Protein AF-A0A2R6M6I1-F1 (afdb_monomer)

Solvent-accessible surface area (backbone atoms only — not comparable to full-atom values): 5700 Å² total; per-residue (Å²): 94,72,64,54,72,64,46,39,60,55,47,36,53,50,11,50,49,34,27,74,42,29,86,87,42,96,62,12,61,67,60,11,46,52,44,36,51,47,39,56,52,52,46,23,74,56,74,35,56,68,75,40,37,77,77,60,31,71,66,59,51,52,49,52,53,51,50,54,50,51,53,54,51,48,54,53,47,68,64,45,50,59,56,52,54,56,51,52,51,51,41,56,74,71,63,65,69,92,80,88,82,131

Structure (mmCIF, N/CA/C/O backbone):
data_AF-A0A2R6M6I1-F1
#
_entry.id   AF-A0A2R6M6I1-F1
#
loop_
_atom_site.group_PDB
_atom_site.id
_atom_site.type_symbol
_atom_site.label_atom_id
_atom_site.label_alt_id
_atom_site.label_comp_id
_atom_site.label_asym_id
_atom_site.label_entity_id
_atom_site.label_seq_id
_atom_site.pdbx_PDB_ins_code
_atom_site.Cartn_x
_atom_site.Cartn_y
_atom_site.Cartn_z
_atom_site.occupancy
_atom_site.B_iso_or_equiv
_atom_site.auth_seq_id
_atom_site.auth_comp_id
_atom_site.auth_asym_id
_atom_site.auth_atom_id
_atom_site.pdbx_PDB_model_num
ATOM 1 N N . MET A 1 1 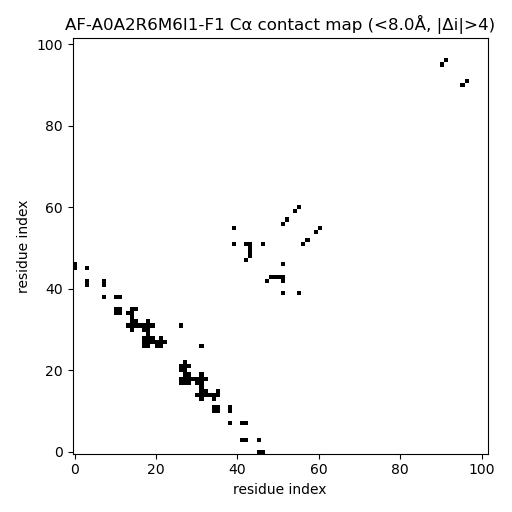? -18.982 -1.503 18.712 1.00 72.50 1 MET A N 1
ATOM 2 C CA . MET A 1 1 ? -17.939 -2.550 18.584 1.00 72.50 1 MET A CA 1
ATOM 3 C C . MET A 1 1 ? -18.396 -3.779 17.793 1.00 72.50 1 MET A C 1
ATOM 5 O O . MET A 1 1 ? -17.727 -4.115 16.825 1.00 72.50 1 MET A O 1
ATOM 9 N N . ALA A 1 2 ? -19.518 -4.434 18.130 1.00 88.50 2 ALA A N 1
ATOM 10 C CA . ALA A 1 2 ? -19.983 -5.633 17.407 1.00 88.50 2 ALA A CA 1
ATOM 11 C C . ALA A 1 2 ? -20.233 -5.395 15.903 1.00 88.50 2 ALA A C 1
ATOM 13 O O . ALA A 1 2 ? -19.784 -6.183 15.079 1.00 88.50 2 ALA A O 1
ATOM 14 N N . THR A 1 3 ? -20.847 -4.264 15.538 1.00 94.12 3 THR A N 1
ATOM 15 C CA . THR A 1 3 ? -21.104 -3.897 14.135 1.00 94.12 3 THR A CA 1
ATOM 16 C C . THR A 1 3 ? -19.831 -3.845 13.296 1.00 94.12 3 THR A C 1
ATOM 18 O O . THR A 1 3 ? -19.795 -4.418 12.217 1.00 94.12 3 THR A O 1
ATOM 21 N N . VAL A 1 4 ? -18.761 -3.218 13.797 1.00 95.69 4 VAL A N 1
ATOM 22 C CA . VAL A 1 4 ? -17.500 -3.096 13.045 1.00 95.69 4 VAL A CA 1
ATOM 23 C C . VAL A 1 4 ? -16.832 -4.454 12.855 1.00 95.69 4 VAL A C 1
ATOM 25 O O . VAL A 1 4 ? -16.355 -4.726 11.763 1.00 95.69 4 VAL A O 1
ATOM 28 N N . ARG A 1 5 ? -16.876 -5.347 13.854 1.00 93.69 5 ARG A N 1
ATOM 29 C CA . ARG A 1 5 ? -16.381 -6.731 13.708 1.00 93.69 5 ARG A CA 1
ATOM 30 C C . ARG A 1 5 ? -17.067 -7.493 12.578 1.00 93.69 5 ARG A C 1
ATOM 32 O O . ARG A 1 5 ? -16.420 -8.306 11.930 1.00 93.69 5 ARG A O 1
ATOM 39 N N . VAL A 1 6 ? -18.354 -7.236 12.359 1.00 96.44 6 VAL A N 1
ATOM 40 C CA . VAL A 1 6 ? -19.119 -7.881 11.288 1.00 96.44 6 VAL A CA 1
ATOM 41 C C . VAL A 1 6 ? -18.885 -7.183 9.953 1.00 96.44 6 VAL A C 1
ATOM 43 O O . VAL A 1 6 ? -18.639 -7.855 8.967 1.00 96.44 6 VAL A O 1
ATOM 46 N N . VAL A 1 7 ? -18.929 -5.850 9.909 1.00 97.38 7 VAL A N 1
ATOM 47 C CA . VAL A 1 7 ? -18.906 -5.067 8.661 1.00 97.38 7 VAL A CA 1
ATOM 48 C C . VAL A 1 7 ? -17.502 -4.936 8.063 1.00 97.38 7 VAL A C 1
ATOM 50 O O . VAL A 1 7 ? -17.357 -5.027 6.846 1.00 97.38 7 VAL A O 1
ATOM 53 N N . ALA A 1 8 ? -16.467 -4.763 8.889 1.00 97.25 8 ALA A N 1
ATOM 54 C CA . ALA A 1 8 ? -15.081 -4.590 8.445 1.00 97.25 8 ALA A CA 1
ATOM 55 C C . ALA A 1 8 ? -14.598 -5.650 7.434 1.00 97.25 8 ALA A C 1
ATOM 57 O O . ALA A 1 8 ? -14.069 -5.243 6.399 1.00 97.25 8 ALA A O 1
ATOM 58 N N . PRO A 1 9 ? -14.787 -6.970 7.649 1.00 97.12 9 PRO A N 1
ATOM 59 C CA . PRO A 1 9 ? -14.364 -7.966 6.667 1.00 97.12 9 PRO A CA 1
ATOM 60 C C . PRO A 1 9 ? -15.098 -7.825 5.326 1.00 97.12 9 PRO A C 1
ATOM 62 O O . PRO A 1 9 ? -14.459 -7.944 4.286 1.00 97.12 9 PRO A O 1
ATOM 65 N N . PHE A 1 10 ? -16.395 -7.489 5.315 1.00 98.06 10 PHE A N 1
ATOM 66 C CA . PHE A 1 10 ? -17.124 -7.261 4.060 1.00 98.06 10 PHE A CA 1
ATOM 67 C C . PHE A 1 10 ? -16.613 -6.027 3.316 1.00 98.06 10 PHE A C 1
ATOM 69 O O . PHE A 1 10 ? -16.410 -6.092 2.106 1.00 98.06 10 PHE A O 1
ATOM 76 N N . VAL A 1 11 ? -16.364 -4.920 4.025 1.00 98.25 11 VAL A N 1
ATOM 77 C CA . VAL A 1 11 ? -15.796 -3.705 3.416 1.00 98.25 11 VAL A 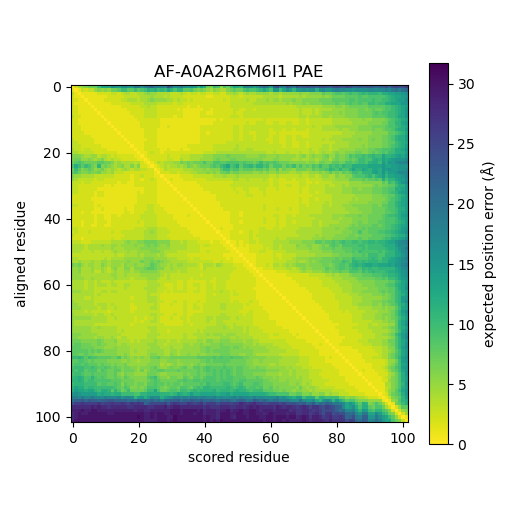CA 1
ATOM 78 C C . VAL A 1 11 ? -14.393 -3.979 2.881 1.00 98.25 11 VAL A C 1
ATOM 80 O O . VAL A 1 11 ? -14.073 -3.555 1.774 1.00 98.25 11 VAL A O 1
ATOM 83 N N . PHE A 1 12 ? -13.577 -4.733 3.620 1.00 98.25 12 PHE A N 1
ATOM 84 C CA . PHE A 1 12 ? -12.237 -5.121 3.190 1.00 98.25 12 PHE A CA 1
ATOM 85 C C . PHE A 1 12 ? -12.279 -5.950 1.902 1.00 98.25 12 PHE A C 1
ATOM 87 O O . PHE A 1 12 ? -11.631 -5.595 0.919 1.00 98.25 12 PHE A O 1
ATOM 94 N N . THR A 1 13 ? -13.087 -7.014 1.865 1.00 97.94 13 THR A N 1
ATOM 95 C CA . THR A 1 13 ? -13.223 -7.863 0.675 1.00 97.94 13 THR A CA 1
ATOM 96 C C . THR A 1 13 ? -13.822 -7.100 -0.505 1.00 97.94 13 THR A C 1
ATOM 98 O O . THR A 1 13 ? -13.365 -7.275 -1.632 1.00 97.94 13 THR A O 1
ATOM 101 N N . PHE A 1 14 ? -14.790 -6.211 -0.269 1.00 97.31 14 PHE A N 1
ATOM 102 C CA . PHE A 1 14 ? -15.334 -5.343 -1.312 1.00 97.31 14 PHE A CA 1
ATOM 103 C C . PHE A 1 14 ? -14.274 -4.377 -1.864 1.00 97.31 14 PHE A C 1
ATOM 105 O O . PHE A 1 14 ? -14.154 -4.220 -3.077 1.00 97.31 14 PHE A O 1
ATOM 112 N N . GLY A 1 15 ? -13.448 -3.785 -0.998 1.00 97.88 15 GLY A N 1
ATOM 113 C CA . GLY A 1 15 ? -12.323 -2.945 -1.409 1.00 97.88 15 GLY A CA 1
ATOM 114 C C . GLY A 1 15 ? -11.310 -3.705 -2.267 1.00 97.88 15 GLY A C 1
ATOM 115 O O . GLY A 1 15 ? -10.888 -3.194 -3.304 1.00 97.88 15 GLY A O 1
ATOM 116 N N . LEU A 1 16 ? -10.984 -4.949 -1.898 1.00 97.62 16 LEU A N 1
ATOM 117 C CA . LEU A 1 16 ? -10.135 -5.827 -2.712 1.00 97.62 16 LEU A CA 1
ATOM 118 C C . LEU A 1 16 ? -10.781 -6.191 -4.055 1.00 97.62 16 LEU A C 1
ATOM 120 O O . LEU A 1 16 ? -10.098 -6.205 -5.077 1.00 97.62 16 LEU A O 1
ATOM 124 N N . PHE A 1 17 ? -12.091 -6.446 -4.082 1.00 96.75 17 PHE A N 1
ATOM 125 C CA . PHE A 1 17 ? -12.819 -6.697 -5.325 1.00 96.75 17 PHE A CA 1
ATOM 126 C C . PHE A 1 17 ? -12.697 -5.508 -6.289 1.00 96.75 17 PHE A C 1
ATOM 128 O O . PHE A 1 17 ? -12.264 -5.697 -7.425 1.00 96.75 17 PHE A O 1
ATOM 135 N N . ILE A 1 18 ? -12.987 -4.289 -5.816 1.00 97.62 18 ILE A N 1
ATOM 136 C CA . ILE A 1 18 ? -12.862 -3.048 -6.601 1.00 97.62 18 ILE A CA 1
ATOM 137 C C . ILE A 1 18 ? -11.411 -2.792 -7.028 1.00 97.62 18 ILE A C 1
ATOM 139 O O . ILE A 1 18 ? -11.167 -2.322 -8.140 1.00 97.62 18 ILE A O 1
ATOM 143 N N . MET A 1 19 ? -10.444 -3.108 -6.161 1.00 96.69 19 MET A N 1
ATOM 144 C CA . MET A 1 19 ? -9.017 -2.971 -6.453 1.00 96.69 19 MET A CA 1
ATOM 145 C C . MET A 1 19 ? -8.592 -3.850 -7.634 1.00 96.69 19 MET A C 1
ATOM 147 O O . MET A 1 19 ? -7.926 -3.355 -8.542 1.00 96.69 19 MET A O 1
ATOM 151 N N . PHE A 1 20 ? -8.983 -5.128 -7.635 1.00 95.81 20 PHE A N 1
ATOM 152 C CA . PHE A 1 20 ? -8.521 -6.101 -8.628 1.00 95.81 20 PHE A CA 1
ATOM 153 C C . PHE A 1 20 ? -9.374 -6.172 -9.904 1.00 95.81 20 PHE A C 1
ATOM 155 O O . PHE A 1 20 ? -8.871 -6.640 -10.918 1.00 95.81 20 PHE A O 1
ATOM 162 N N . HIS A 1 21 ? -10.611 -5.661 -9.903 1.00 95.81 21 HIS A N 1
ATOM 163 C CA . HIS A 1 21 ? -11.498 -5.650 -11.084 1.00 95.81 21 HIS A CA 1
ATOM 164 C C . HIS A 1 21 ? -11.568 -4.289 -11.797 1.00 95.81 21 HIS A C 1
ATOM 166 O O . HIS A 1 21 ? -12.481 -4.036 -12.584 1.00 95.81 21 HIS A O 1
ATOM 172 N N . GLY A 1 22 ? -10.607 -3.395 -11.549 1.00 93.38 22 GLY A N 1
ATOM 173 C CA . GLY A 1 22 ? -10.576 -2.067 -12.174 1.00 93.38 22 GLY A CA 1
ATOM 174 C C . GLY A 1 22 ? -10.278 -2.051 -13.678 1.00 93.38 22 GLY A C 1
ATOM 175 O O . GLY A 1 22 ? -10.417 -1.003 -14.297 1.00 93.38 22 GLY A O 1
ATOM 176 N N . ALA A 1 23 ? -9.852 -3.173 -14.268 1.00 93.19 23 ALA A N 1
ATOM 177 C CA . ALA A 1 23 ? -9.643 -3.283 -15.714 1.00 93.19 23 ALA A CA 1
ATOM 178 C C . ALA A 1 23 ? -10.959 -3.501 -16.483 1.00 93.19 23 ALA A C 1
ATOM 180 O O . ALA A 1 23 ? -11.120 -2.980 -17.583 1.00 93.19 23 ALA A O 1
ATOM 181 N N . ASP A 1 24 ? -11.905 -4.225 -15.877 1.00 91.44 24 ASP A N 1
ATOM 182 C CA . ASP A 1 24 ? -13.173 -4.627 -16.501 1.00 91.44 24 ASP A CA 1
ATOM 183 C C . ASP A 1 24 ? -14.378 -3.812 -15.992 1.00 91.44 24 ASP A C 1
ATOM 185 O O . ASP A 1 24 ? -15.502 -3.979 -16.464 1.00 91.44 24 ASP A O 1
ATOM 189 N N . SER A 1 25 ? -14.174 -2.935 -15.002 1.00 89.94 25 SER A N 1
ATOM 190 C CA . SER A 1 25 ? -15.232 -2.144 -14.365 1.00 89.94 25 SER A CA 1
ATOM 191 C C . SER A 1 25 ? -14.722 -0.792 -13.859 1.00 89.94 25 SER A C 1
ATOM 193 O O . SER A 1 25 ? -13.520 -0.553 -13.762 1.00 89.94 25 SER A O 1
ATOM 195 N N . SER A 1 26 ? -15.640 0.111 -13.505 1.00 89.25 26 SER A N 1
ATOM 196 C CA . SER A 1 26 ? -15.285 1.360 -12.825 1.00 89.25 26 SER A CA 1
ATOM 197 C C . SER A 1 26 ? -14.678 1.059 -11.452 1.00 89.25 26 SER A C 1
ATOM 199 O O . SER A 1 26 ? -15.351 0.476 -10.600 1.00 89.25 26 SER A O 1
ATOM 201 N N . GLY A 1 27 ? -13.433 1.470 -11.218 1.00 93.81 27 GLY A N 1
ATOM 202 C CA . GLY A 1 27 ? -12.744 1.159 -9.970 1.00 93.81 27 GLY A CA 1
ATOM 203 C C . GLY A 1 27 ? -11.229 1.261 -10.082 1.00 93.81 27 GLY A C 1
ATOM 204 O O . GLY A 1 27 ? -10.693 2.198 -10.674 1.00 93.81 27 GLY A O 1
ATOM 205 N N . GLY A 1 28 ? -10.543 0.277 -9.497 1.00 95.56 28 GLY A N 1
ATOM 206 C CA . GLY A 1 28 ? -9.097 0.103 -9.586 1.00 95.56 28 GLY A CA 1
ATOM 207 C C . GLY A 1 28 ? -8.348 0.385 -8.290 1.00 95.56 28 GLY A C 1
ATOM 208 O O . GLY A 1 28 ? -8.930 0.571 -7.217 1.00 95.56 28 GLY A O 1
ATOM 209 N N . GLY A 1 29 ? -7.019 0.409 -8.409 1.00 94.44 29 GLY A N 1
ATOM 210 C CA . GLY A 1 29 ? -6.094 0.431 -7.276 1.00 94.44 29 GLY A CA 1
ATOM 211 C C . GLY A 1 29 ? -6.317 1.579 -6.294 1.00 94.44 29 GLY A C 1
ATOM 212 O O . GLY A 1 29 ? -6.303 1.359 -5.086 1.00 94.44 29 GLY A O 1
ATOM 213 N N . PHE A 1 30 ? -6.583 2.789 -6.795 1.00 95.00 30 PHE A N 1
ATOM 214 C CA . PHE A 1 30 ? -6.801 3.956 -5.938 1.00 95.00 30 PHE A CA 1
ATOM 215 C C . PHE A 1 30 ? -8.105 3.851 -5.135 1.00 95.00 30 PHE A C 1
ATOM 217 O O . PHE A 1 30 ? -8.077 3.899 -3.909 1.00 95.00 30 PHE A O 1
ATOM 224 N N . GLN A 1 31 ? -9.247 3.663 -5.805 1.00 96.56 31 GLN A N 1
ATOM 225 C CA . GLN A 1 31 ? -10.552 3.610 -5.136 1.00 96.56 31 GLN A CA 1
ATOM 226 C C . GLN A 1 31 ? -10.659 2.403 -4.195 1.00 96.56 31 GLN A C 1
ATOM 228 O O . GLN A 1 31 ? -11.054 2.559 -3.040 1.00 96.56 31 GLN A O 1
ATOM 233 N N . GLY A 1 32 ? -10.239 1.218 -4.652 1.00 97.19 32 GLY A N 1
ATOM 234 C CA . GLY A 1 32 ? -10.196 0.018 -3.817 1.00 97.19 32 GLY A CA 1
ATOM 235 C C . GLY A 1 32 ? -9.247 0.174 -2.627 1.00 97.19 32 GLY A C 1
ATOM 236 O O . GLY A 1 32 ? -9.588 -0.212 -1.510 1.00 97.19 32 GLY A O 1
ATOM 237 N N . GLY A 1 33 ? -8.095 0.822 -2.830 1.00 96.31 33 GLY A N 1
ATOM 238 C CA . GLY A 1 33 ? -7.135 1.132 -1.769 1.00 96.31 33 GLY A CA 1
ATOM 239 C C . GLY A 1 33 ? -7.697 2.072 -0.704 1.00 96.31 33 GLY A C 1
ATOM 240 O O . GLY A 1 33 ? -7.515 1.817 0.484 1.00 96.31 33 GLY A O 1
ATOM 241 N N . VAL A 1 34 ? -8.443 3.109 -1.103 1.00 97.50 34 VAL A N 1
ATOM 242 C CA . VAL A 1 34 ? -9.143 3.998 -0.160 1.00 97.50 34 VAL A CA 1
ATOM 243 C C . VAL A 1 34 ? -10.162 3.211 0.665 1.00 97.50 34 VAL A C 1
ATOM 245 O O . VAL A 1 34 ? -10.176 3.344 1.887 1.00 97.50 34 VAL A O 1
ATOM 248 N N . ILE A 1 35 ? -10.967 2.343 0.039 1.00 97.94 35 ILE A N 1
ATOM 249 C CA . ILE A 1 35 ? -11.942 1.499 0.751 1.00 97.94 35 ILE A CA 1
ATOM 250 C C . ILE A 1 35 ? -11.234 0.589 1.763 1.00 97.94 35 ILE A C 1
ATOM 252 O O . ILE A 1 35 ? -11.620 0.560 2.930 1.00 97.94 35 ILE A O 1
ATOM 256 N N . VAL A 1 36 ? -10.162 -0.097 1.362 1.00 97.25 36 VAL A N 1
ATOM 257 C CA . VAL A 1 36 ? -9.360 -0.926 2.276 1.00 97.25 36 VAL A CA 1
ATOM 258 C C . VAL A 1 36 ? -8.787 -0.087 3.426 1.00 97.25 36 VAL A C 1
ATOM 260 O O . VAL A 1 36 ? -8.882 -0.488 4.584 1.00 97.25 36 VAL A O 1
ATOM 263 N N . GLY A 1 37 ? -8.271 1.112 3.144 1.00 96.12 37 GLY A N 1
ATOM 264 C CA . GLY A 1 37 ? -7.762 2.036 4.161 1.00 96.12 37 GLY A CA 1
ATOM 265 C C . GLY A 1 37 ? -8.823 2.464 5.180 1.00 96.12 37 GLY A C 1
ATOM 266 O O . GLY A 1 37 ? -8.528 2.584 6.370 1.00 96.12 37 GLY A O 1
ATOM 267 N N . THR A 1 38 ? -10.084 2.617 4.759 1.00 97.06 38 THR A N 1
ATOM 268 C CA . THR A 1 38 ? -11.179 2.953 5.686 1.00 97.06 38 THR A CA 1
ATOM 269 C C . THR A 1 38 ? -11.413 1.872 6.739 1.00 97.06 38 THR A C 1
ATOM 271 O O . THR A 1 38 ? -11.844 2.199 7.840 1.00 97.06 38 THR A O 1
ATOM 274 N N . VAL A 1 39 ? -11.071 0.607 6.466 1.00 96.88 39 VAL A N 1
ATOM 275 C CA . VAL A 1 39 ? -11.176 -0.481 7.452 1.00 96.88 39 VAL A CA 1
ATOM 276 C C . VAL A 1 39 ? -10.231 -0.239 8.629 1.00 96.88 39 VAL A C 1
ATOM 278 O O . VAL A 1 39 ? -10.635 -0.420 9.775 1.00 96.88 39 VAL A O 1
ATOM 281 N N . ILE A 1 40 ? -9.017 0.259 8.373 1.00 94.75 40 ILE A N 1
ATOM 282 C CA . ILE A 1 40 ? -8.061 0.638 9.427 1.00 94.75 40 ILE A CA 1
ATOM 283 C C . ILE A 1 40 ? -8.650 1.765 10.288 1.00 94.75 40 ILE A C 1
ATOM 285 O O . ILE A 1 40 ? -8.605 1.697 11.516 1.00 94.75 40 ILE A O 1
ATOM 289 N N . LEU A 1 41 ? -9.284 2.763 9.661 1.00 94.88 41 LEU A N 1
ATOM 290 C CA . LEU A 1 41 ? -9.958 3.850 10.380 1.00 94.88 41 LEU A CA 1
ATOM 291 C C . LEU A 1 41 ? -11.145 3.346 11.212 1.00 94.88 41 LEU A C 1
ATOM 293 O O . LEU A 1 41 ? -11.295 3.743 12.366 1.00 94.88 41 LEU A O 1
ATOM 297 N N . MET A 1 42 ? -11.969 2.447 10.663 1.00 95.50 42 MET A N 1
ATOM 298 C CA . MET A 1 42 ? -13.084 1.837 11.394 1.00 95.50 42 MET A CA 1
ATOM 299 C C . MET A 1 42 ? -12.594 1.080 12.627 1.00 95.50 42 MET A C 1
ATOM 301 O O . MET A 1 42 ? -13.195 1.209 13.692 1.00 95.50 42 MET A O 1
ATOM 305 N N . LEU A 1 43 ? -11.506 0.313 12.501 1.00 94.62 43 LEU A N 1
ATOM 306 C CA . LEU A 1 43 ? -10.907 -0.410 13.622 1.00 94.62 43 LEU A CA 1
ATOM 307 C C . LEU A 1 43 ? -10.347 0.555 14.675 1.00 94.62 43 LEU A C 1
ATOM 309 O O . L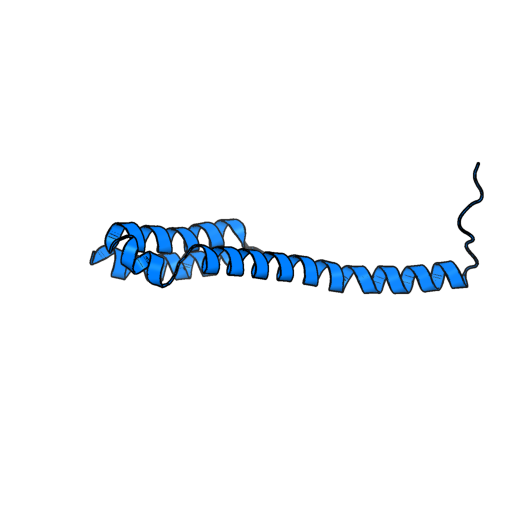EU A 1 43 ? -10.646 0.380 15.856 1.00 94.62 43 LEU A O 1
ATOM 313 N N . GLY A 1 44 ? -9.652 1.617 14.256 1.00 94.88 44 GLY A N 1
ATOM 314 C CA . GLY A 1 44 ? -9.126 2.650 15.154 1.00 94.88 44 GLY A CA 1
ATOM 315 C C . GLY A 1 44 ? -10.208 3.381 15.945 1.00 94.88 44 GLY A C 1
ATOM 316 O O . GLY A 1 44 ? -10.085 3.550 17.157 1.00 94.88 44 GLY A O 1
ATOM 317 N N . ILE A 1 45 ? -11.305 3.762 15.289 1.00 95.12 45 ILE A N 1
ATOM 318 C CA . ILE A 1 45 ? -12.437 4.432 15.945 1.00 95.12 45 ILE A CA 1
ATOM 319 C C . ILE A 1 45 ? -13.202 3.458 16.852 1.00 95.12 45 ILE A C 1
ATOM 321 O O . ILE A 1 45 ? -13.666 3.843 17.924 1.00 95.12 45 ILE A O 1
ATOM 325 N N . ALA A 1 46 ? -13.354 2.196 16.442 1.00 95.75 46 ALA A N 1
ATOM 326 C CA . ALA A 1 46 ? -14.177 1.235 17.168 1.00 95.75 46 ALA A CA 1
ATOM 327 C C . ALA A 1 46 ? -13.469 0.553 18.338 1.00 95.75 46 ALA A C 1
ATOM 329 O O . ALA A 1 46 ? -14.159 0.195 19.288 1.00 95.75 46 ALA A O 1
ATOM 330 N N . PHE A 1 47 ? -12.155 0.332 18.259 1.00 94.00 47 PHE A N 1
ATOM 331 C CA . PHE A 1 47 ? -11.376 -0.449 19.230 1.00 94.00 47 PHE A CA 1
ATOM 332 C C . PHE A 1 47 ? -10.214 0.327 19.863 1.00 94.00 47 PHE A C 1
ATOM 334 O O . PHE A 1 47 ? -9.595 -0.181 20.794 1.00 94.00 47 PHE A O 1
ATOM 341 N N . GLY A 1 48 ? -9.956 1.557 19.415 1.00 93.75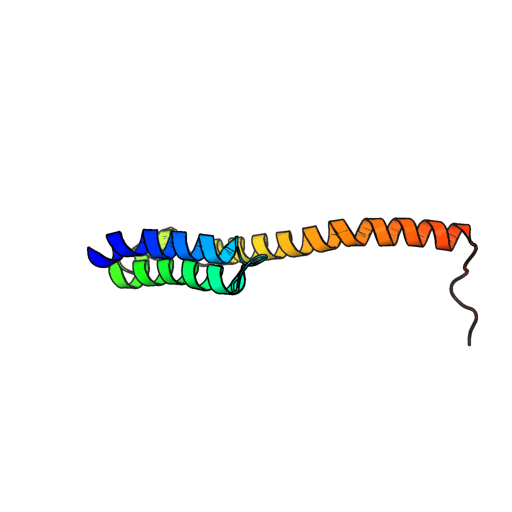 48 GLY A N 1
ATOM 342 C CA . GLY A 1 48 ? -8.907 2.422 19.944 1.00 93.75 48 GLY A CA 1
ATOM 343 C C . GLY A 1 48 ? -7.712 2.569 19.002 1.00 93.75 48 GLY A C 1
ATOM 344 O O . GLY A 1 48 ? -7.394 1.690 18.193 1.00 93.75 48 GLY A O 1
ATOM 345 N N . ILE A 1 49 ? -7.037 3.712 19.129 1.00 92.75 49 ILE A N 1
ATOM 346 C CA . ILE A 1 49 ? -5.924 4.109 18.261 1.00 92.75 49 ILE A CA 1
ATOM 347 C C . ILE A 1 49 ? -4.644 3.351 18.625 1.00 92.75 49 ILE A C 1
ATOM 349 O O . ILE A 1 49 ? -4.007 2.823 17.719 1.00 92.75 49 ILE A O 1
ATOM 353 N N . GLU A 1 50 ? -4.294 3.236 19.911 1.00 93.75 50 GLU A N 1
ATOM 354 C CA . GLU A 1 50 ? -3.119 2.474 20.370 1.00 93.75 50 GLU A CA 1
ATOM 355 C C . GLU A 1 50 ? -3.097 1.031 19.837 1.00 93.75 50 GLU A C 1
ATOM 357 O O . GLU A 1 50 ? -2.156 0.705 19.113 1.00 93.75 50 GLU A O 1
ATOM 362 N N . PRO A 1 51 ? -4.143 0.200 20.044 1.00 91.88 51 PRO A N 1
ATOM 363 C CA . PRO A 1 51 ? -4.163 -1.165 19.510 1.00 91.88 51 PRO A CA 1
ATOM 364 C C . PRO A 1 51 ? -4.087 -1.229 17.981 1.00 91.88 51 PRO A C 1
ATOM 366 O O . PRO A 1 51 ? -3.633 -2.217 17.415 1.00 91.88 51 PRO A O 1
ATOM 369 N N . THR A 1 52 ? -4.552 -0.188 17.284 1.00 93.38 52 THR A N 1
ATOM 370 C CA . THR A 1 52 ? -4.460 -0.108 15.818 1.00 93.38 52 THR A CA 1
ATOM 371 C C . THR A 1 52 ? -3.041 0.240 15.371 1.00 93.38 52 THR A C 1
ATOM 373 O O . THR A 1 52 ? -2.542 -0.303 14.390 1.00 93.38 52 THR A O 1
ATOM 376 N N . ARG A 1 53 ? -2.358 1.115 16.114 1.00 93.50 53 ARG A N 1
ATOM 377 C CA . ARG A 1 53 ? -0.977 1.529 15.844 1.00 93.50 53 ARG A CA 1
ATOM 378 C C . ARG A 1 53 ? 0.056 0.451 16.131 1.00 93.50 53 ARG A C 1
ATOM 380 O O . ARG A 1 53 ? 1.128 0.523 15.550 1.00 93.50 53 ARG A O 1
ATOM 387 N N . GLU A 1 54 ? -0.247 -0.532 16.973 1.00 94.38 54 GLU A N 1
ATOM 388 C CA . GLU A 1 54 ? 0.659 -1.660 17.229 1.00 94.38 54 GLU A CA 1
ATOM 389 C C . GLU A 1 54 ? 0.988 -2.464 15.960 1.00 94.38 54 GLU A C 1
ATOM 391 O O . GLU A 1 54 ? 2.074 -3.026 15.862 1.00 94.38 54 GLU A O 1
ATOM 396 N N . TRP A 1 55 ? 0.079 -2.500 14.979 1.00 87.19 55 TRP A N 1
ATOM 397 C CA . TRP A 1 55 ? 0.275 -3.210 13.707 1.00 87.19 55 TRP A CA 1
ATOM 398 C C . TRP A 1 55 ? 0.214 -2.305 12.467 1.00 87.19 55 TRP A C 1
ATOM 400 O O . TRP A 1 55 ? 0.701 -2.695 11.409 1.00 87.19 55 TRP A O 1
ATOM 410 N N . ALA A 1 56 ? -0.364 -1.105 12.574 1.00 92.06 56 ALA A N 1
ATOM 411 C CA . ALA A 1 56 ? -0.393 -0.088 11.520 1.00 92.06 56 ALA A CA 1
ATOM 412 C C . ALA A 1 56 ? 0.425 1.153 11.917 1.00 92.06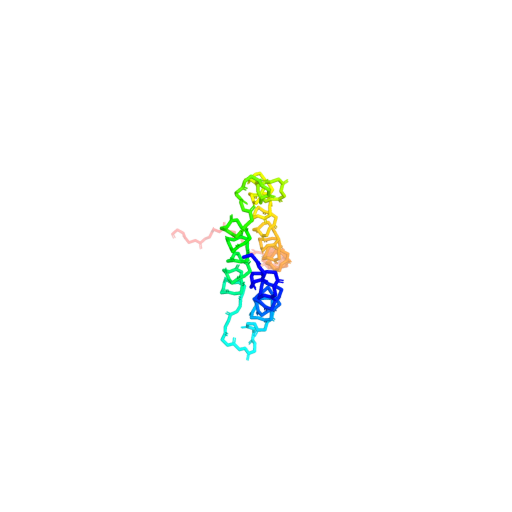 56 ALA A C 1
ATOM 414 O O . ALA A 1 56 ? -0.048 2.291 11.824 1.00 92.06 56 ALA A O 1
ATOM 415 N N . ASP A 1 57 ? 1.646 0.940 12.409 1.00 95.00 57 ASP A N 1
ATOM 416 C CA . ASP A 1 57 ? 2.534 2.033 12.782 1.00 95.00 57 ASP A CA 1
ATOM 417 C C . ASP A 1 57 ? 3.008 2.824 11.540 1.00 95.00 57 ASP A C 1
ATOM 419 O O . ASP A 1 57 ? 3.029 2.301 10.418 1.00 95.00 57 ASP A O 1
ATOM 423 N N . PRO A 1 58 ? 3.414 4.095 11.707 1.00 94.38 58 PRO A N 1
ATOM 424 C CA . PRO A 1 58 ? 3.808 4.939 10.584 1.00 94.38 58 PRO A CA 1
ATOM 425 C C . PRO A 1 58 ? 4.957 4.376 9.742 1.00 94.38 58 PRO A C 1
ATOM 427 O O . PRO A 1 58 ? 4.945 4.554 8.525 1.00 94.38 58 PRO A O 1
ATOM 430 N N . ALA A 1 59 ? 5.939 3.705 10.350 1.00 96.12 59 ALA A N 1
ATOM 431 C CA . ALA A 1 59 ? 7.077 3.160 9.618 1.00 96.12 59 ALA A CA 1
ATOM 432 C C . ALA A 1 59 ? 6.643 1.982 8.740 1.00 96.12 59 ALA A C 1
ATOM 434 O O . ALA A 1 59 ? 7.034 1.926 7.573 1.00 96.12 59 ALA A O 1
ATOM 435 N N . THR A 1 60 ? 5.772 1.106 9.248 1.00 95.25 60 THR A N 1
ATOM 436 C CA . THR A 1 60 ? 5.172 0.025 8.451 1.00 95.25 60 THR A CA 1
ATOM 437 C C . THR A 1 60 ? 4.375 0.581 7.272 1.00 95.25 60 THR A C 1
ATOM 439 O O . THR A 1 60 ? 4.574 0.149 6.135 1.00 95.25 60 THR A O 1
ATOM 442 N N . ILE A 1 61 ? 3.523 1.586 7.498 1.00 94.75 61 ILE A N 1
ATOM 443 C CA . ILE A 1 61 ? 2.721 2.195 6.425 1.00 94.75 61 ILE A CA 1
ATOM 444 C C . ILE A 1 61 ? 3.613 2.860 5.369 1.00 94.75 61 ILE A C 1
ATOM 446 O O . ILE A 1 61 ? 3.414 2.641 4.174 1.00 94.75 61 ILE A O 1
ATOM 450 N N . VAL A 1 62 ? 4.626 3.627 5.782 1.00 96.62 62 VAL A N 1
ATOM 451 C CA . VAL A 1 62 ? 5.591 4.247 4.858 1.00 96.62 62 VAL A CA 1
ATOM 452 C C . VAL A 1 62 ? 6.366 3.183 4.080 1.00 96.62 62 VAL A C 1
ATOM 454 O O . VAL A 1 62 ? 6.545 3.324 2.870 1.00 96.62 62 VAL A O 1
ATOM 457 N N . GLY A 1 63 ? 6.770 2.094 4.737 1.00 97.56 63 GLY A N 1
ATOM 458 C CA . GLY A 1 63 ? 7.415 0.951 4.095 1.00 97.56 63 GLY A CA 1
ATOM 459 C C . GLY A 1 63 ? 6.540 0.315 3.013 1.00 97.56 63 GLY A C 1
ATOM 460 O O . GLY A 1 63 ? 7.015 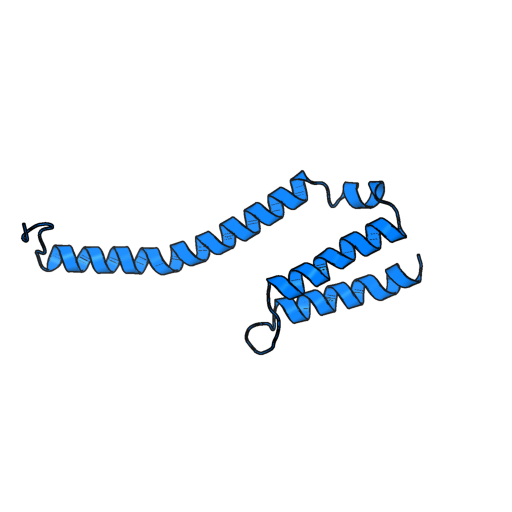0.085 1.902 1.00 97.56 63 GLY A O 1
ATOM 461 N N . LEU A 1 64 ? 5.250 0.100 3.292 1.00 95.81 64 LEU A N 1
ATOM 462 C CA . LEU A 1 64 ? 4.288 -0.439 2.322 1.00 95.81 64 LEU A CA 1
ATOM 463 C C . LEU A 1 64 ? 4.070 0.502 1.130 1.00 95.81 64 LEU A C 1
ATOM 465 O O . LEU A 1 64 ? 4.035 0.043 -0.012 1.00 95.81 64 LEU A O 1
ATOM 469 N N . VAL A 1 65 ? 3.971 1.813 1.371 1.00 96.25 65 VAL A N 1
ATOM 470 C CA . VAL A 1 65 ? 3.867 2.823 0.302 1.00 96.25 65 VAL A CA 1
ATOM 471 C C . VAL A 1 65 ? 5.122 2.818 -0.570 1.00 96.25 65 VAL A C 1
ATOM 473 O O . VAL A 1 65 ? 5.024 2.804 -1.800 1.00 96.25 65 VAL A O 1
ATOM 476 N N . GLY A 1 66 ? 6.303 2.785 0.051 1.00 98.19 66 GLY A N 1
ATOM 477 C CA . GLY A 1 66 ? 7.581 2.688 -0.648 1.00 98.19 66 GLY A CA 1
ATOM 478 C C . GLY A 1 66 ? 7.682 1.419 -1.491 1.00 98.19 66 GLY A C 1
ATOM 479 O O . GLY A 1 66 ? 8.044 1.494 -2.662 1.00 98.19 66 GLY A O 1
ATOM 480 N N . LEU A 1 67 ? 7.290 0.269 -0.939 1.00 98.06 67 LEU A N 1
ATOM 481 C CA . LEU A 1 67 ? 7.292 -1.016 -1.639 1.00 98.06 67 LEU A CA 1
ATOM 482 C C . LEU A 1 67 ? 6.323 -1.028 -2.827 1.00 98.06 67 LEU A C 1
ATOM 484 O O . LEU A 1 67 ? 6.699 -1.462 -3.915 1.00 98.06 67 LEU A O 1
ATOM 488 N N . GLY A 1 68 ? 5.109 -0.500 -2.656 1.00 96.31 68 GLY A N 1
ATOM 489 C CA . GLY A 1 68 ? 4.144 -0.365 -3.749 1.00 96.31 68 GLY A CA 1
ATOM 490 C C . GLY A 1 68 ? 4.656 0.549 -4.866 1.00 96.31 68 GLY A C 1
ATOM 491 O O . GLY A 1 68 ? 4.558 0.213 -6.045 1.00 96.31 68 GLY A O 1
ATOM 492 N N . THR A 1 69 ? 5.280 1.669 -4.495 1.00 97.69 69 THR A N 1
ATOM 493 C CA . THR A 1 69 ? 5.863 2.630 -5.444 1.00 97.69 69 THR A CA 1
ATOM 494 C C . THR A 1 69 ? 7.039 2.017 -6.201 1.00 97.69 69 THR A C 1
ATOM 496 O O . THR A 1 69 ? 7.096 2.091 -7.427 1.00 97.69 69 THR A O 1
ATOM 499 N N . ALA A 1 70 ? 7.957 1.363 -5.486 1.00 98.31 70 ALA A N 1
ATOM 500 C CA . ALA A 1 70 ? 9.095 0.672 -6.078 1.00 98.31 70 ALA A CA 1
ATOM 501 C C . ALA A 1 70 ? 8.643 -0.455 -7.018 1.00 98.31 70 ALA A C 1
ATOM 503 O O . ALA A 1 70 ? 9.208 -0.603 -8.098 1.00 98.31 70 ALA A O 1
ATOM 504 N N . GLY A 1 71 ? 7.599 -1.205 -6.648 1.00 98.12 71 GLY A N 1
ATOM 505 C CA . GLY A 1 71 ? 6.983 -2.220 -7.503 1.00 98.12 71 GLY A CA 1
ATOM 506 C C . GLY A 1 71 ? 6.378 -1.638 -8.783 1.00 98.12 71 GLY A C 1
ATOM 507 O O . GLY A 1 71 ? 6.587 -2.175 -9.866 1.00 98.12 71 GLY A O 1
ATOM 508 N N . PHE A 1 72 ? 5.675 -0.507 -8.696 1.00 96.19 72 PHE A N 1
ATOM 509 C CA . PHE A 1 72 ? 5.127 0.158 -9.880 1.00 96.19 72 PHE A CA 1
ATOM 510 C C . PHE A 1 72 ? 6.233 0.651 -10.826 1.00 96.19 72 PHE A C 1
ATOM 512 O O . PHE A 1 72 ? 6.195 0.39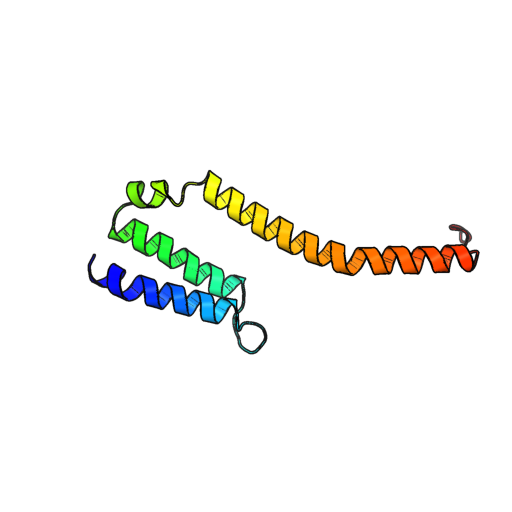4 -12.031 1.00 96.19 72 PHE A O 1
ATOM 519 N N . VAL A 1 73 ? 7.257 1.313 -10.277 1.00 98.00 73 VAL A N 1
ATOM 520 C CA . VAL A 1 73 ? 8.405 1.802 -11.054 1.00 98.00 73 VAL A CA 1
ATOM 521 C C . VAL A 1 73 ? 9.177 0.645 -11.683 1.00 98.00 73 VAL A C 1
ATOM 523 O O . VAL A 1 73 ? 9.559 0.738 -12.848 1.00 98.00 73 VAL A O 1
ATOM 526 N N . SER A 1 74 ? 9.386 -0.458 -10.958 1.00 98.06 74 SER A N 1
ATOM 527 C CA . SER A 1 74 ? 10.140 -1.602 -11.475 1.00 98.06 74 SER A CA 1
ATOM 528 C C . SER A 1 74 ? 9.450 -2.261 -12.668 1.00 98.06 74 SER A C 1
ATOM 530 O O . SER A 1 74 ? 10.134 -2.596 -13.632 1.00 98.06 74 SER A O 1
ATOM 532 N N . ILE A 1 75 ? 8.115 -2.366 -12.673 1.00 97.62 75 ILE A N 1
ATOM 533 C CA . ILE A 1 75 ? 7.349 -2.857 -13.831 1.00 97.62 75 ILE A CA 1
ATOM 534 C C . ILE A 1 75 ? 7.542 -1.930 -15.041 1.00 97.62 75 ILE A C 1
ATOM 536 O O . ILE A 1 75 ? 7.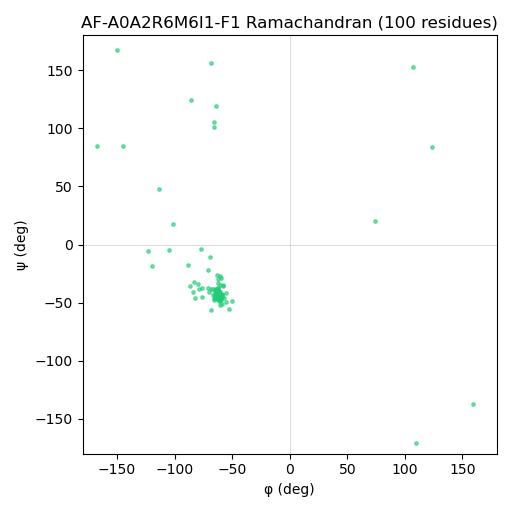791 -2.398 -16.156 1.00 97.62 75 ILE A O 1
ATOM 540 N N . GLY A 1 76 ? 7.482 -0.611 -14.836 1.00 97.19 76 GLY A N 1
ATOM 541 C CA . GLY A 1 76 ? 7.726 0.366 -15.902 1.00 97.19 76 GLY A CA 1
ATOM 542 C C . GLY A 1 76 ? 9.144 0.270 -16.472 1.00 97.19 76 GLY A C 1
ATOM 543 O O . GLY A 1 76 ? 9.335 0.203 -17.683 1.00 97.19 76 GLY A O 1
ATOM 544 N N . VAL A 1 77 ? 10.154 0.179 -15.606 1.00 97.69 77 VAL A N 1
ATOM 545 C CA . VAL A 1 77 ? 11.554 0.022 -16.026 1.00 97.69 77 VAL A CA 1
ATOM 546 C C . VAL A 1 77 ? 11.766 -1.305 -16.758 1.00 97.69 77 VAL A C 1
ATOM 548 O O . VAL A 1 77 ? 12.386 -1.316 -17.819 1.00 97.69 77 VAL A O 1
ATOM 551 N N . ALA A 1 78 ? 11.226 -2.410 -16.240 1.00 97.81 78 ALA A N 1
ATOM 552 C CA . ALA A 1 78 ? 11.372 -3.737 -16.835 1.00 97.81 78 ALA A CA 1
ATOM 553 C C . ALA A 1 78 ? 10.753 -3.834 -18.239 1.00 97.81 78 ALA A C 1
ATOM 555 O O . ALA A 1 78 ? 11.244 -4.595 -19.069 1.00 97.81 78 ALA A O 1
ATOM 556 N N . THR A 1 79 ? 9.704 -3.056 -18.518 1.00 96.81 79 THR A N 1
ATOM 557 C CA . THR A 1 79 ? 9.047 -3.031 -19.834 1.00 96.81 79 THR A CA 1
ATOM 558 C C . THR A 1 79 ? 9.710 -2.059 -20.813 1.00 96.81 79 THR A C 1
ATOM 560 O O . THR A 1 79 ? 9.817 -2.370 -21.997 1.00 96.81 79 THR A O 1
ATOM 563 N N . VAL A 1 80 ? 10.209 -0.911 -20.343 1.00 97.38 80 VAL A N 1
ATOM 564 C CA . VAL A 1 80 ? 10.818 0.120 -21.203 1.00 97.38 80 VAL A CA 1
ATOM 565 C C . VAL A 1 80 ? 12.294 -0.161 -21.514 1.00 97.38 80 VAL A C 1
ATOM 567 O O . VAL A 1 80 ? 12.729 0.031 -22.653 1.00 97.38 80 VAL A O 1
ATOM 570 N N . ALA A 1 81 ? 13.081 -0.628 -20.539 1.00 97.81 81 ALA A N 1
ATOM 571 C CA . ALA A 1 81 ? 14.531 -0.776 -20.689 1.00 97.81 81 ALA A CA 1
ATOM 572 C C . ALA A 1 81 ? 14.954 -1.702 -21.850 1.00 97.81 81 ALA A C 1
ATOM 574 O O . ALA A 1 81 ? 15.838 -1.301 -22.610 1.00 97.81 81 ALA A O 1
ATOM 575 N N . PRO A 1 82 ? 14.332 -2.880 -22.076 1.00 97.44 82 PRO A N 1
ATOM 576 C CA . PRO A 1 82 ? 14.678 -3.728 -23.217 1.00 97.44 82 PRO A CA 1
ATOM 577 C C . PRO A 1 82 ? 14.450 -3.030 -24.562 1.00 97.44 82 PRO A C 1
ATOM 579 O O . PRO A 1 82 ? 15.297 -3.118 -25.445 1.00 97.44 82 PRO A O 1
ATOM 582 N N . GLY A 1 83 ? 13.351 -2.278 -24.697 1.00 96.56 83 GLY A N 1
ATOM 583 C CA . GLY A 1 83 ? 13.052 -1.513 -25.910 1.00 96.56 83 GLY A CA 1
ATOM 584 C C . GLY A 1 83 ? 14.109 -0.448 -26.202 1.00 96.56 83 GLY A C 1
ATOM 585 O O . GLY A 1 83 ? 14.554 -0.316 -27.342 1.00 96.56 83 GLY A O 1
ATOM 586 N N . ILE A 1 84 ? 14.578 0.253 -25.164 1.00 96.88 84 ILE A N 1
ATOM 587 C CA . ILE A 1 84 ? 15.692 1.204 -25.282 1.00 96.88 84 ILE A CA 1
ATOM 588 C C . ILE A 1 84 ? 16.967 0.482 -25.733 1.00 96.88 84 ILE A C 1
ATOM 590 O O . ILE A 1 84 ? 17.611 0.918 -26.683 1.00 96.88 84 ILE A O 1
ATOM 594 N N . ILE A 1 85 ? 17.321 -0.636 -25.092 1.00 97.00 85 ILE A N 1
ATOM 595 C CA . ILE A 1 85 ? 18.542 -1.396 -25.404 1.00 97.00 85 ILE A CA 1
ATOM 596 C C . ILE A 1 85 ? 18.526 -1.883 -26.859 1.00 97.00 85 ILE A C 1
ATOM 598 O O . ILE A 1 85 ? 19.497 -1.684 -27.589 1.00 97.00 85 ILE A O 1
ATOM 602 N N . THR A 1 86 ? 17.419 -2.479 -27.306 1.00 96.69 86 THR A N 1
ATOM 603 C CA . THR A 1 86 ? 17.270 -2.958 -28.685 1.00 96.69 86 THR A CA 1
ATOM 604 C C . THR A 1 86 ? 17.296 -1.806 -29.692 1.00 96.69 86 THR A C 1
ATOM 606 O O . THR A 1 86 ? 17.967 -1.908 -30.718 1.00 96.69 86 THR A O 1
ATOM 609 N N . GLY A 1 87 ? 16.620 -0.691 -29.403 1.00 95.38 87 GLY A N 1
ATOM 610 C CA . GLY A 1 87 ? 16.634 0.491 -30.268 1.00 95.38 87 GLY A CA 1
ATOM 611 C C . GLY A 1 87 ? 18.031 1.098 -30.421 1.00 95.38 87 GLY A C 1
ATOM 612 O O . GLY A 1 87 ? 18.459 1.390 -31.538 1.00 95.38 87 GLY A O 1
ATOM 613 N N . LEU A 1 88 ? 18.774 1.223 -29.317 1.00 94.94 88 LEU A N 1
ATOM 614 C CA . LEU A 1 88 ? 20.154 1.716 -29.323 1.00 94.94 88 LEU A CA 1
ATOM 615 C C . LEU A 1 88 ? 21.084 0.809 -30.134 1.00 94.94 88 LEU A C 1
ATOM 617 O O . LEU A 1 88 ? 21.899 1.314 -30.905 1.00 94.94 88 LEU A O 1
ATOM 621 N N . PHE A 1 89 ? 20.937 -0.513 -30.014 1.00 94.56 89 PHE A N 1
ATOM 622 C CA . PHE A 1 89 ? 21.694 -1.466 -30.827 1.00 94.56 89 PHE A CA 1
ATOM 623 C C . PHE A 1 89 ? 21.506 -1.204 -32.329 1.00 94.56 89 PHE A C 1
ATOM 625 O O . PHE A 1 89 ? 22.492 -1.084 -33.057 1.00 94.56 89 PHE A O 1
ATOM 632 N N . PHE A 1 90 ? 20.261 -1.053 -32.792 1.00 95.12 90 PHE A N 1
ATOM 633 C CA . PHE A 1 90 ? 19.985 -0.785 -34.205 1.00 95.12 90 PHE A CA 1
ATOM 634 C C . PHE A 1 90 ? 20.453 0.600 -34.658 1.00 95.12 90 PHE A C 1
ATOM 636 O O . PHE A 1 90 ? 20.976 0.718 -35.762 1.00 95.12 90 PHE A O 1
ATOM 643 N N . ALA A 1 91 ? 20.318 1.634 -33.824 1.00 93.31 91 ALA A N 1
ATOM 644 C CA . ALA A 1 91 ? 20.810 2.975 -34.147 1.00 93.31 91 ALA A CA 1
ATOM 645 C C . ALA A 1 91 ? 22.334 2.987 -34.361 1.00 93.31 91 ALA A C 1
ATOM 647 O O . ALA A 1 91 ? 22.825 3.575 -35.327 1.00 93.31 91 ALA A O 1
ATOM 648 N N . ILE A 1 92 ? 23.074 2.278 -33.501 1.00 92.75 92 ILE A N 1
ATOM 649 C CA . ILE A 1 92 ? 24.524 2.099 -33.635 1.00 92.75 92 ILE A CA 1
ATOM 650 C C . ILE A 1 92 ? 24.848 1.276 -34.889 1.00 92.75 92 ILE A C 1
ATOM 652 O O . ILE A 1 92 ? 25.714 1.674 -35.668 1.00 92.75 92 ILE A O 1
ATOM 656 N N . ALA A 1 93 ? 24.142 0.165 -35.123 1.00 92.62 93 ALA A N 1
ATOM 657 C CA . ALA A 1 93 ? 24.350 -0.689 -36.296 1.00 92.62 93 ALA A CA 1
ATOM 658 C C . ALA A 1 93 ? 24.060 0.034 -37.625 1.00 92.62 93 ALA A C 1
ATOM 660 O O . ALA A 1 93 ? 24.730 -0.217 -38.623 1.00 92.62 93 ALA A O 1
ATOM 661 N N . ALA A 1 94 ? 23.099 0.960 -37.631 1.00 92.88 94 ALA A N 1
ATOM 662 C CA . ALA A 1 94 ? 22.772 1.806 -38.776 1.00 92.88 94 ALA A CA 1
ATOM 663 C C . ALA A 1 94 ? 23.764 2.969 -38.982 1.00 92.88 94 ALA A C 1
ATOM 665 O O . ALA A 1 94 ? 23.637 3.713 -39.952 1.00 92.88 94 ALA A O 1
ATOM 666 N N . GLY A 1 95 ? 24.748 3.142 -38.091 1.00 89.62 95 GLY A N 1
ATOM 667 C CA . GLY A 1 95 ? 25.771 4.182 -38.209 1.00 89.62 95 GLY A CA 1
ATOM 668 C C . GLY A 1 95 ? 25.280 5.595 -37.885 1.00 89.62 95 GLY A C 1
ATOM 669 O O . GLY A 1 95 ? 25.932 6.560 -38.285 1.00 89.62 95 GLY A O 1
ATOM 670 N N . VAL A 1 96 ? 24.162 5.743 -37.162 1.00 83.06 96 VAL A N 1
ATOM 671 C CA . VAL A 1 96 ? 23.636 7.055 -36.757 1.00 83.06 96 VAL A CA 1
ATOM 672 C C . VAL A 1 96 ? 24.622 7.712 -35.786 1.00 83.06 96 VAL A C 1
ATOM 674 O O . VAL A 1 96 ? 24.732 7.317 -34.625 1.00 83.06 96 VAL A O 1
ATOM 677 N N . ARG A 1 97 ? 25.363 8.722 -36.255 1.00 78.44 97 ARG A N 1
ATOM 678 C CA . ARG A 1 97 ? 26.211 9.570 -35.407 1.00 78.44 97 ARG A CA 1
ATOM 679 C C . ARG A 1 97 ? 25.363 10.697 -34.833 1.00 78.44 97 ARG A C 1
ATOM 681 O O . ARG A 1 97 ? 24.717 11.435 -35.568 1.00 78.44 97 ARG A O 1
ATOM 688 N N . GLY A 1 98 ? 25.349 10.814 -33.508 1.00 67.62 98 GLY A N 1
ATOM 689 C CA . GLY A 1 98 ? 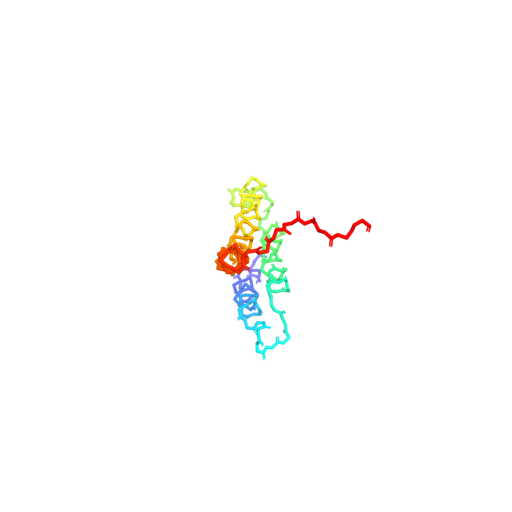24.657 11.900 -32.826 1.00 67.62 98 GLY A CA 1
ATOM 690 C C . GLY A 1 98 ? 25.312 13.242 -33.145 1.00 67.62 98 GLY A C 1
ATOM 691 O O . GLY A 1 98 ? 26.340 13.563 -32.559 1.00 67.62 98 GLY A O 1
ATOM 692 N N . GLY A 1 99 ? 24.704 14.004 -34.054 1.00 67.44 99 GLY A N 1
ATOM 693 C CA . GLY A 1 99 ? 25.006 15.417 -34.272 1.00 67.44 99 GLY A CA 1
ATOM 694 C C . GLY A 1 99 ? 25.413 15.778 -35.697 1.00 67.44 99 GLY A C 1
ATOM 695 O O . GLY A 1 99 ? 26.595 15.949 -35.956 1.00 67.44 99 GLY A O 1
ATOM 696 N N . GLU A 1 100 ? 24.429 16.007 -36.569 1.00 57.66 100 GLU A N 1
ATOM 697 C CA . GLU A 1 100 ? 24.534 16.942 -37.699 1.00 57.66 100 GLU A CA 1
ATOM 698 C C . GLU A 1 100 ? 23.170 17.616 -37.904 1.00 57.66 100 GLU A C 1
ATOM 700 O O . GLU A 1 100 ? 22.356 17.136 -38.678 1.00 57.66 100 GLU A O 1
ATOM 705 N N . THR A 1 101 ? 22.917 18.692 -37.156 1.00 53.81 101 THR A N 1
ATOM 706 C CA . THR A 1 101 ? 22.136 19.875 -37.573 1.00 53.81 101 THR A CA 1
ATOM 707 C C . THR A 1 101 ? 22.388 20.966 -36.529 1.00 53.81 101 THR A C 1
ATOM 709 O O . THR A 1 101 ? 21.660 21.075 -35.539 1.00 53.81 101 THR A O 1
ATOM 712 N N . ALA A 1 102 ? 23.488 21.696 -36.716 1.00 47.69 102 ALA A N 1
ATOM 713 C CA . ALA A 1 102 ? 23.567 23.097 -36.317 1.00 47.69 102 ALA A CA 1
ATOM 714 C C . ALA A 1 102 ? 22.901 23.944 -37.410 1.00 47.69 102 ALA A C 1
ATOM 716 O O . ALA A 1 102 ? 22.936 23.491 -38.579 1.00 47.69 102 ALA A O 1
#

Radius of gyration: 22.76 Å; Cα contacts (8 Å, |Δi|>4): 63; chains: 1; bounding box: 47×31×59 Å

Nearest PDB structures (foldseek):
  6z16-assembly1_b  TM=9.354E-01  e=1.346E-02  Anoxybacillus flavithermus WK1
  7qru-assembly1_B  TM=7.639E-01  e=3.506E-02  Alkalihalophilus pseudofirmus

Mean predicted aligned error: 5.93 Å

pLDDT: mean 93.2, std 8.84, range [47.69, 98.31]

Secondary structure (DSSP, 8-state):
-HHHHHHHHHHHHHHHHHHHTTTTSS--HHHHHHHHHHHHHHHHHHH-HHHHHTTS-HHHHHHHHHHHHHHHHHHHHHHHHHHHHHHHHHHHHTT--S----

Sequence (102 aa):
MATVRVVAPFVFTFGLFIMFHGADSSGGGFQGGVIVGTVILMLGIAFGIEPTREWADPATIVGLVGLGTAGFVSIGVATVAPGIITGLFFAIAAGVRGGETA

Foldseek 3Di:
DVVLVVVLVVLLVVLVVQQVCVVVDPHHNPRSVVSNVVNLVSCCVPPHVVVSCVPVPPVVVVVVVVVVVVVVVVVVCVVVVVVVVVVVVVCVVVVPDPDDDD